Protein AF-A0A256YAZ3-F1 (afdb_monomer_lite)

Secondary structure (DSSP, 8-state):
--HHHHHHHHHHHHHHHHHHHHHHHH-GGG--SSEEEEETTEEEEEES-HHHHHHHHHSS--S-EEEEETTTEEEE--------

pLDDT: mean 80.77, std 15.57, range [35.38, 93.56]

Sequence (84 aa):
MSSKREYLEYIIARRRSEEKIKELLKNPGAWRRKYVVVCNGEIIGFYDELEKARSIAKNTIAKQCIIVEKNKGIREEKVELSIE

Structure (mmCIF, N/CA/C/O backbone):
data_AF-A0A256YAZ3-F1
#
_entry.id   AF-A0A256YAZ3-F1
#
loop_
_atom_site.group_PDB
_atom_site.id
_atom_site.type_symbol
_atom_site.label_atom_id
_atom_site.label_alt_id
_atom_site.label_comp_id
_atom_site.label_asym_id
_atom_site.label_entity_id
_atom_site.label_seq_id
_atom_site.pdbx_PDB_ins_code
_atom_site.Cartn_x
_atom_site.Cartn_y
_atom_site.Cartn_z
_atom_site.occupancy
_atom_site.B_iso_or_equiv
_atom_site.auth_seq_id
_atom_site.auth_comp_id
_atom_site.auth_asym_id
_atom_site.auth_atom_id
_atom_site.pdbx_PDB_model_num
ATOM 1 N N . MET A 1 1 ? 20.549 -9.250 -18.399 1.00 45.81 1 MET A N 1
ATOM 2 C CA . MET A 1 1 ? 21.184 -8.132 -17.651 1.00 45.81 1 MET A CA 1
ATOM 3 C C . MET A 1 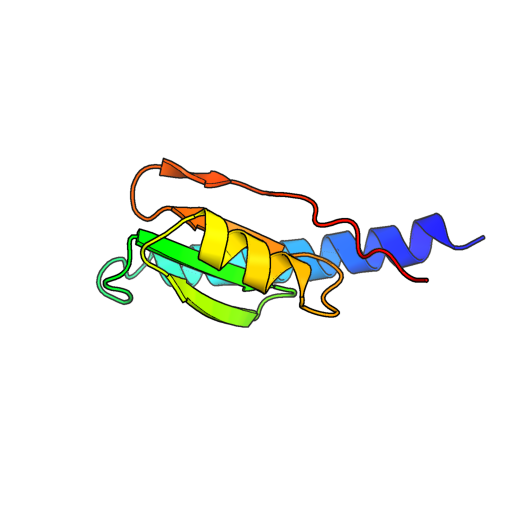1 ? 20.119 -7.170 -17.096 1.00 45.81 1 MET A C 1
ATOM 5 O O . MET A 1 1 ? 20.251 -5.960 -17.229 1.00 45.81 1 MET A O 1
ATOM 9 N N . SER A 1 2 ? 19.063 -7.689 -16.461 1.00 56.91 2 SER A N 1
ATOM 10 C CA . SER A 1 2 ? 17.833 -6.911 -16.196 1.00 56.91 2 SER A CA 1
ATOM 11 C C . SER A 1 2 ? 17.634 -6.554 -14.716 1.00 56.91 2 SER A C 1
ATOM 13 O O . SER A 1 2 ? 17.053 -5.520 -14.397 1.00 56.91 2 SER A O 1
ATOM 15 N N . SER A 1 3 ? 18.252 -7.316 -13.804 1.00 67.31 3 SER A N 1
ATOM 16 C CA . SER A 1 3 ? 17.967 -7.230 -12.367 1.00 67.31 3 SER A CA 1
ATOM 17 C C . SER A 1 3 ? 18.325 -5.890 -11.723 1.00 67.31 3 SER A C 1
ATOM 19 O O . SER A 1 3 ? 17.595 -5.424 -10.858 1.00 67.31 3 SER A O 1
ATOM 21 N N . LYS A 1 4 ? 19.417 -5.226 -12.130 1.00 81.00 4 LYS A N 1
ATOM 22 C CA . LYS A 1 4 ? 19.856 -3.977 -11.477 1.00 81.00 4 LYS A CA 1
ATOM 23 C C . LYS A 1 4 ? 18.939 -2.793 -11.797 1.00 81.00 4 LYS A C 1
ATOM 25 O O . LYS A 1 4 ? 18.696 -1.966 -10.923 1.00 81.00 4 LYS A O 1
ATOM 30 N N . ARG A 1 5 ? 18.428 -2.710 -13.031 1.00 83.88 5 ARG A N 1
ATOM 31 C CA . ARG A 1 5 ? 17.510 -1.637 -13.445 1.00 83.88 5 ARG A CA 1
ATOM 32 C C . ARG A 1 5 ? 16.135 -1.837 -12.818 1.00 83.88 5 ARG A C 1
ATOM 34 O O . ARG A 1 5 ? 15.628 -0.908 -12.204 1.00 83.88 5 ARG A O 1
ATOM 41 N N . GLU A 1 6 ? 15.602 -3.053 -12.880 1.00 81.81 6 GLU A N 1
ATOM 42 C CA . GLU A 1 6 ? 14.326 -3.395 -12.242 1.00 81.81 6 GLU A CA 1
ATOM 43 C C . GLU A 1 6 ? 14.383 -3.205 -10.723 1.00 81.81 6 GLU A C 1
ATOM 45 O O . GLU A 1 6 ? 13.450 -2.675 -10.125 1.00 81.81 6 GLU A O 1
ATOM 50 N N . TYR A 1 7 ? 15.512 -3.548 -10.096 1.00 84.00 7 TYR A N 1
ATOM 51 C CA . TYR A 1 7 ? 15.718 -3.322 -8.669 1.00 84.00 7 TYR A CA 1
ATOM 52 C C . TYR A 1 7 ? 15.791 -1.832 -8.304 1.00 84.00 7 TYR A C 1
ATOM 54 O O . TYR A 1 7 ? 15.222 -1.417 -7.297 1.00 84.00 7 TYR A O 1
ATOM 62 N N . LEU A 1 8 ? 16.436 -0.999 -9.129 1.00 89.12 8 LEU A N 1
ATOM 63 C CA . LEU A 1 8 ? 16.422 0.455 -8.935 1.00 89.12 8 LEU A CA 1
ATOM 64 C C . LEU A 1 8 ? 15.007 1.025 -9.069 1.00 89.12 8 LEU A C 1
ATOM 66 O O . LEU A 1 8 ? 14.599 1.852 -8.256 1.00 89.12 8 LEU A O 1
ATOM 70 N N . GLU A 1 9 ? 14.243 0.564 -10.057 1.00 87.06 9 GLU A N 1
ATOM 71 C CA . GLU A 1 9 ? 12.853 0.984 -10.236 1.00 87.06 9 GLU A CA 1
ATOM 72 C C . GLU A 1 9 ? 11.966 0.544 -9.067 1.00 87.06 9 GLU A C 1
ATOM 74 O O . GLU A 1 9 ? 11.144 1.334 -8.606 1.00 87.06 9 GLU A O 1
ATOM 79 N N . TYR A 1 10 ? 12.184 -0.661 -8.531 1.00 87.88 10 TYR A N 1
ATOM 80 C CA . TYR A 1 10 ? 11.542 -1.125 -7.302 1.00 87.88 10 TYR A CA 1
ATOM 81 C C . TYR A 1 10 ? 11.855 -0.207 -6.114 1.00 87.88 10 TYR A C 1
ATOM 83 O O . TYR A 1 10 ? 10.938 0.218 -5.414 1.00 87.88 10 TYR A O 1
ATOM 91 N N . ILE A 1 11 ? 13.129 0.148 -5.895 1.00 90.06 11 ILE A N 1
ATOM 92 C CA . ILE A 1 11 ? 13.531 1.040 -4.794 1.00 90.06 11 ILE A CA 1
ATOM 93 C C . ILE A 1 11 ? 12.871 2.416 -4.931 1.00 90.06 11 ILE A C 1
ATOM 95 O O . ILE A 1 11 ? 12.369 2.960 -3.946 1.00 90.06 11 ILE A O 1
ATOM 99 N N . ILE A 1 12 ? 12.854 2.984 -6.139 1.00 92.00 12 ILE A N 1
ATOM 100 C CA . ILE A 1 12 ? 12.228 4.288 -6.394 1.00 92.00 12 ILE A CA 1
ATOM 101 C C . ILE A 1 12 ? 10.721 4.216 -6.121 1.00 92.00 12 ILE A C 1
ATOM 103 O O . ILE A 1 12 ? 10.186 5.082 -5.427 1.00 92.00 12 ILE A O 1
ATOM 107 N N . ALA A 1 13 ? 10.046 3.182 -6.628 1.00 90.31 13 ALA A N 1
ATOM 108 C CA . ALA A 1 13 ? 8.620 2.959 -6.404 1.00 90.31 13 ALA A CA 1
ATOM 109 C C . ALA A 1 13 ? 8.298 2.802 -4.910 1.00 90.31 13 ALA A C 1
ATOM 111 O O . ALA A 1 13 ? 7.397 3.469 -4.399 1.00 90.31 13 ALA A O 1
ATOM 112 N N . ARG A 1 14 ? 9.103 2.008 -4.193 1.00 90.19 14 ARG A N 1
ATOM 113 C CA . ARG A 1 14 ? 8.991 1.818 -2.745 1.00 90.19 14 ARG A CA 1
ATOM 114 C C . ARG A 1 14 ? 9.111 3.130 -1.987 1.00 90.19 14 ARG A C 1
ATOM 116 O O . ARG A 1 14 ? 8.252 3.427 -1.163 1.00 90.19 14 ARG A O 1
ATOM 123 N N . ARG A 1 15 ? 10.135 3.937 -2.283 1.00 92.56 15 ARG A N 1
ATOM 124 C CA . ARG A 1 15 ? 10.346 5.226 -1.609 1.00 92.56 15 ARG A CA 1
ATOM 125 C C . ARG A 1 15 ? 9.133 6.145 -1.762 1.00 92.56 15 ARG A C 1
ATOM 127 O O . ARG A 1 15 ? 8.702 6.744 -0.781 1.00 92.56 15 ARG A O 1
ATOM 134 N N . ARG A 1 16 ? 8.548 6.206 -2.963 1.00 93.56 16 ARG A N 1
ATOM 135 C CA . ARG A 1 16 ? 7.323 6.982 -3.215 1.00 93.56 16 ARG A CA 1
ATOM 136 C C . ARG A 1 16 ? 6.145 6.463 -2.392 1.00 93.56 16 ARG A C 1
ATOM 138 O O . ARG A 1 16 ? 5.426 7.255 -1.788 1.00 93.56 16 ARG A O 1
ATOM 145 N N . SER A 1 17 ? 5.959 5.145 -2.329 1.00 92.06 17 SER A N 1
ATOM 146 C CA . SER A 1 17 ? 4.903 4.534 -1.512 1.00 92.06 17 SER A CA 1
ATOM 147 C C . SER A 1 17 ? 5.092 4.826 -0.022 1.00 92.06 17 SER A C 1
ATOM 149 O O . SER A 1 17 ? 4.133 5.184 0.655 1.00 92.06 17 SER A O 1
ATOM 151 N N . GLU A 1 18 ? 6.318 4.745 0.498 1.00 91.25 18 GLU A N 1
ATOM 152 C CA . GLU A 1 18 ? 6.629 5.079 1.893 1.00 91.25 18 GLU A CA 1
ATOM 153 C C . GLU A 1 18 ? 6.372 6.559 2.215 1.00 91.25 18 GLU A C 1
ATOM 155 O O . GLU A 1 18 ? 5.818 6.870 3.271 1.00 91.25 18 GLU A O 1
ATOM 160 N N . GLU A 1 19 ? 6.734 7.480 1.316 1.00 92.69 19 GLU A N 1
ATOM 161 C CA . GLU A 1 19 ? 6.416 8.908 1.449 1.00 92.69 19 GLU A CA 1
ATOM 162 C C . GLU A 1 19 ? 4.898 9.121 1.501 1.00 92.69 19 GLU A C 1
ATOM 164 O O . GLU A 1 19 ? 4.404 9.765 2.429 1.00 92.69 19 GLU A O 1
ATOM 169 N N . LYS A 1 20 ? 4.145 8.473 0.603 1.00 91.12 20 LYS A N 1
ATOM 170 C CA . LYS A 1 20 ? 2.679 8.544 0.582 1.00 91.12 20 LYS A CA 1
ATOM 171 C C . LYS A 1 20 ? 2.042 8.009 1.860 1.00 91.12 20 LYS A C 1
ATOM 173 O O . LYS A 1 20 ? 1.104 8.599 2.391 1.00 91.12 20 LYS A O 1
ATOM 178 N N . ILE A 1 21 ? 2.570 6.908 2.387 1.00 89.25 21 ILE A N 1
ATOM 179 C CA . ILE A 1 21 ? 2.116 6.318 3.648 1.00 89.25 21 ILE A CA 1
ATOM 180 C C . ILE A 1 21 ? 2.403 7.255 4.823 1.00 89.25 21 ILE A C 1
ATOM 182 O O . ILE A 1 21 ? 1.562 7.393 5.707 1.00 89.25 21 ILE A O 1
ATOM 186 N N . LYS A 1 22 ? 3.552 7.941 4.841 1.00 88.56 22 LYS A N 1
ATOM 187 C CA . LYS A 1 22 ? 3.847 8.950 5.871 1.00 88.56 22 LYS A CA 1
ATOM 188 C C . LYS A 1 22 ? 2.863 10.115 5.814 1.00 88.56 22 LYS A C 1
ATOM 190 O O . LYS A 1 22 ? 2.412 10.555 6.866 1.00 88.56 22 LYS A O 1
ATOM 195 N N . GLU A 1 23 ? 2.516 10.609 4.624 1.00 88.38 23 GLU A N 1
ATOM 196 C CA . GLU A 1 23 ? 1.481 11.644 4.467 1.00 88.38 23 GLU A CA 1
ATOM 197 C C . GLU A 1 23 ? 0.134 11.176 5.018 1.00 88.38 23 GLU A C 1
ATOM 199 O O . GLU A 1 23 ? -0.522 11.882 5.780 1.00 88.38 23 GLU A O 1
ATOM 204 N N . LEU A 1 24 ? -0.234 9.946 4.677 1.00 84.44 24 LEU A N 1
ATOM 205 C CA . LEU A 1 24 ? -1.435 9.277 5.141 1.00 84.44 24 LEU A CA 1
ATOM 206 C C . LEU A 1 24 ? -1.470 9.172 6.680 1.00 84.44 24 LEU A C 1
ATOM 208 O O . LEU A 1 24 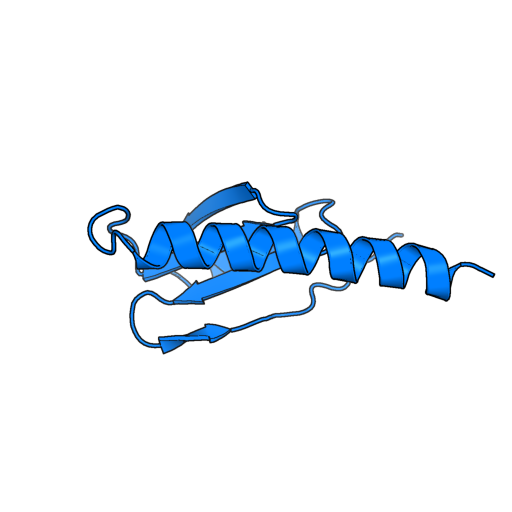? -2.440 9.583 7.314 1.00 84.44 24 LEU A O 1
ATOM 212 N N . LEU A 1 25 ? -0.396 8.692 7.303 1.00 80.31 25 LEU A N 1
ATOM 213 C CA . LEU A 1 25 ? -0.320 8.531 8.758 1.00 80.31 25 LEU A CA 1
ATOM 214 C C . LEU A 1 25 ? -0.293 9.862 9.526 1.00 80.31 25 LEU A C 1
ATOM 216 O O . LEU A 1 25 ? -0.681 9.881 10.691 1.00 80.31 25 LEU A O 1
ATOM 220 N N . LYS A 1 26 ? 0.110 10.978 8.899 1.00 84.12 26 LYS A N 1
ATOM 221 C CA . LYS A 1 26 ? 0.005 12.320 9.507 1.00 84.12 26 LYS A CA 1
ATOM 222 C C . LYS A 1 26 ? -1.444 12.770 9.701 1.00 84.12 26 LYS A C 1
ATOM 224 O O . LYS A 1 26 ? -1.697 13.624 10.545 1.00 84.12 26 LYS A O 1
ATOM 229 N N . ASN A 1 27 ? -2.389 12.206 8.948 1.00 78.56 27 ASN A N 1
ATOM 230 C CA . ASN A 1 27 ? -3.813 12.469 9.109 1.00 78.56 27 ASN A CA 1
ATOM 231 C C . ASN A 1 27 ? -4.595 11.146 9.217 1.00 78.56 27 ASN A C 1
ATOM 233 O O . ASN A 1 27 ? -5.245 10.722 8.262 1.00 78.56 27 ASN A O 1
ATOM 237 N N . PRO A 1 28 ? -4.577 10.479 10.384 1.00 61.16 28 PRO A N 1
ATOM 238 C CA . PRO A 1 28 ? -5.210 9.169 10.568 1.00 61.16 28 PRO A CA 1
ATOM 239 C C . PRO A 1 28 ? -6.749 9.201 10.469 1.00 61.16 28 PRO A C 1
ATOM 241 O O . PRO A 1 28 ? -7.392 8.151 10.362 1.00 61.16 28 PRO A O 1
ATOM 244 N N . GLY A 1 29 ? -7.353 10.396 10.475 1.00 67.50 29 GLY A N 1
ATOM 245 C CA . GLY A 1 29 ? -8.768 10.600 10.158 1.00 67.50 29 GLY A CA 1
ATOM 246 C C . GLY A 1 29 ? -9.087 10.477 8.663 1.00 67.50 29 GLY A C 1
ATOM 247 O O . GLY A 1 29 ? -10.252 10.307 8.308 1.00 67.50 29 GLY A O 1
ATOM 248 N N . ALA A 1 30 ? -8.073 10.515 7.792 1.00 68.69 30 ALA A N 1
ATOM 249 C CA . ALA A 1 30 ? -8.241 10.563 6.343 1.00 68.69 30 ALA A CA 1
ATOM 250 C C . ALA A 1 30 ? -8.811 9.275 5.732 1.00 68.69 30 ALA A C 1
ATOM 252 O O . ALA A 1 30 ? -9.376 9.332 4.642 1.00 68.69 30 ALA A O 1
ATOM 253 N N . TRP A 1 31 ? -8.730 8.122 6.411 1.00 76.06 31 TRP A N 1
ATOM 254 C CA . TRP A 1 31 ? -9.426 6.923 5.939 1.00 76.06 31 TRP A CA 1
ATOM 255 C C . TRP A 1 31 ? -10.083 6.107 7.047 1.00 76.06 31 TRP A C 1
ATOM 257 O O . TRP A 1 31 ? -9.540 5.874 8.129 1.00 76.06 31 TRP A O 1
ATOM 267 N N . ARG A 1 32 ? -11.312 5.668 6.759 1.00 76.69 32 ARG A N 1
ATOM 268 C CA . ARG A 1 32 ? -12.186 4.953 7.700 1.00 76.69 32 ARG A CA 1
ATOM 269 C C . ARG A 1 32 ? -11.930 3.451 7.745 1.00 76.69 32 ARG A C 1
ATOM 271 O O . ARG A 1 32 ? -12.187 2.840 8.774 1.00 76.69 32 ARG A O 1
ATOM 278 N N . ARG A 1 33 ? -11.424 2.881 6.652 1.00 84.12 33 ARG A N 1
ATOM 279 C CA . ARG A 1 33 ? -11.259 1.432 6.507 1.00 84.12 33 ARG A CA 1
ATOM 280 C C . ARG A 1 33 ? -9.994 0.910 7.178 1.00 84.12 33 ARG A C 1
ATOM 282 O O . ARG A 1 33 ? -9.084 1.669 7.511 1.00 84.12 33 ARG A O 1
ATOM 289 N N . LYS A 1 34 ? -9.942 -0.401 7.382 1.00 88.69 34 LYS A N 1
ATOM 290 C CA . LYS A 1 34 ? -8.858 -1.054 8.125 1.00 88.69 34 LYS A CA 1
ATOM 291 C C . LYS A 1 34 ? -7.525 -1.095 7.369 1.00 88.69 34 LYS A C 1
ATOM 293 O O . LYS A 1 34 ? -6.478 -0.936 7.994 1.00 88.69 34 LYS A O 1
ATOM 298 N N . TYR A 1 35 ? -7.564 -1.275 6.055 1.00 90.50 35 TYR A N 1
ATOM 299 C CA . TYR A 1 35 ? -6.402 -1.431 5.184 1.00 90.50 35 TYR A CA 1
ATOM 300 C C . TYR A 1 35 ? -6.375 -0.359 4.092 1.00 90.50 35 TYR A C 1
ATOM 302 O O . TYR A 1 35 ? -7.417 0.020 3.554 1.00 90.50 35 TYR A O 1
ATOM 310 N N . VAL A 1 36 ? -5.179 0.091 3.725 1.00 90.62 36 VAL A N 1
ATOM 311 C CA . VAL A 1 36 ? -4.928 0.909 2.531 1.00 90.62 36 VAL A CA 1
ATOM 312 C C . VAL A 1 36 ? -3.885 0.219 1.663 1.00 90.62 36 VAL A C 1
ATOM 314 O O . VAL A 1 36 ? -2.903 -0.311 2.180 1.00 90.62 36 VAL A O 1
ATOM 317 N N . VAL A 1 37 ? -4.113 0.214 0.353 1.00 92.50 37 VAL A N 1
ATOM 318 C CA . VAL A 1 37 ? -3.172 -0.314 -0.640 1.00 92.50 37 VAL A CA 1
ATOM 319 C C . VAL A 1 37 ? -2.519 0.863 -1.345 1.00 92.50 37 VAL A C 1
ATOM 321 O O . VAL A 1 37 ? -3.213 1.685 -1.948 1.00 92.50 37 VAL A O 1
ATOM 324 N N . VAL A 1 38 ? -1.193 0.932 -1.272 1.00 92.44 38 VAL A N 1
ATOM 325 C CA . VAL A 1 38 ? -0.382 1.936 -1.963 1.00 92.44 38 VAL A CA 1
ATOM 326 C C . VAL A 1 38 ? 0.562 1.226 -2.915 1.00 92.44 38 VAL A C 1
ATOM 328 O O . VAL A 1 38 ? 1.339 0.384 -2.474 1.00 92.44 38 VAL A O 1
ATOM 331 N N . CYS A 1 39 ? 0.519 1.559 -4.198 1.00 92.81 39 CYS A N 1
ATOM 332 C CA . CYS A 1 39 ? 1.379 0.959 -5.208 1.00 92.81 39 CYS A CA 1
ATOM 333 C C . CYS A 1 39 ? 2.101 2.041 -6.007 1.00 92.81 39 CYS A C 1
ATOM 335 O O . CYS A 1 39 ? 1.480 3.012 -6.424 1.00 92.81 39 CYS A O 1
ATOM 337 N N . ASN A 1 40 ? 3.411 1.886 -6.213 1.00 92.25 40 ASN A N 1
ATOM 338 C CA . ASN A 1 40 ? 4.268 2.853 -6.915 1.00 92.25 40 ASN A CA 1
ATOM 339 C C . ASN A 1 40 ? 4.124 4.332 -6.462 1.00 92.25 40 ASN A C 1
ATOM 341 O O . ASN A 1 40 ? 4.409 5.245 -7.239 1.00 92.25 40 ASN A O 1
ATOM 345 N N . GLY A 1 41 ? 3.715 4.590 -5.214 1.00 91.50 41 GLY A N 1
ATOM 346 C CA . GLY A 1 41 ? 3.442 5.936 -4.691 1.00 91.50 41 GLY A CA 1
ATOM 347 C C . GLY A 1 41 ? 1.984 6.393 -4.731 1.00 91.50 41 GLY A C 1
ATOM 348 O O . GLY A 1 41 ? 1.681 7.475 -4.230 1.00 91.50 41 GLY A O 1
ATOM 349 N N . GLU A 1 42 ? 1.074 5.591 -5.277 1.00 92.38 42 GLU A N 1
ATOM 350 C CA . GLU A 1 42 ? -0.331 5.955 -5.459 1.00 92.38 42 GLU A CA 1
ATOM 351 C C . GLU A 1 42 ? -1.258 5.112 -4.590 1.00 92.38 42 GLU A C 1
ATOM 353 O O . GLU A 1 42 ? -1.046 3.916 -4.395 1.00 92.38 42 GLU A O 1
ATOM 358 N N . ILE A 1 43 ? -2.312 5.736 -4.064 1.00 91.94 43 ILE A N 1
ATOM 359 C CA . ILE A 1 43 ? -3.333 5.036 -3.283 1.00 91.94 43 ILE A CA 1
ATOM 360 C C . ILE A 1 43 ? -4.278 4.346 -4.258 1.00 91.94 43 ILE A C 1
ATOM 362 O O . ILE A 1 43 ? -5.053 5.005 -4.945 1.00 91.94 43 ILE A O 1
ATOM 366 N N . ILE A 1 44 ? -4.243 3.019 -4.274 1.00 93.44 44 ILE A N 1
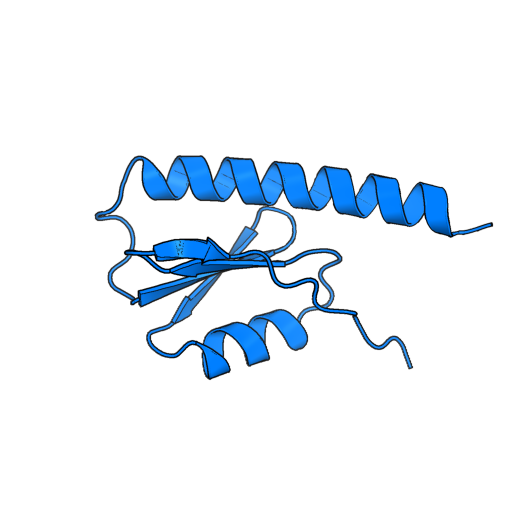ATOM 367 C CA . ILE A 1 44 ? -5.125 2.208 -5.116 1.00 93.44 44 ILE A CA 1
ATOM 368 C C . ILE A 1 44 ? -6.509 2.087 -4.483 1.00 93.44 44 ILE A C 1
ATOM 370 O O . ILE A 1 44 ? -7.524 2.026 -5.171 1.00 93.44 44 ILE A O 1
ATOM 374 N N . GLY A 1 45 ? -6.571 2.054 -3.152 1.00 91.19 45 GLY A N 1
ATOM 375 C CA . GLY A 1 45 ? -7.842 2.066 -2.451 1.00 91.19 45 GLY A CA 1
ATOM 376 C C . GLY A 1 45 ? -7.743 1.689 -0.985 1.00 91.19 45 GLY A C 1
ATOM 377 O O . GLY A 1 45 ? -6.674 1.397 -0.446 1.00 91.19 45 GLY A O 1
ATOM 378 N N . PHE A 1 46 ? -8.913 1.677 -0.360 1.00 91.50 46 PHE A N 1
ATOM 379 C CA . PHE A 1 46 ? -9.103 1.377 1.050 1.00 91.50 46 PHE A CA 1
ATOM 380 C C . PHE A 1 46 ? -10.027 0.170 1.193 1.00 91.50 46 PHE A C 1
ATOM 382 O O . PHE A 1 46 ? -11.047 0.088 0.504 1.00 91.50 46 PHE A O 1
ATOM 389 N N . TYR A 1 47 ? -9.724 -0.741 2.111 1.00 92.25 47 TYR A N 1
ATOM 390 C CA . TYR A 1 47 ? -10.415 -2.026 2.249 1.00 92.25 47 TYR A CA 1
ATOM 391 C C . TYR A 1 47 ? -10.573 -2.405 3.717 1.00 92.25 47 TYR A C 1
ATOM 393 O O . TYR A 1 47 ? -9.731 -2.068 4.542 1.00 92.25 47 TYR A O 1
ATOM 401 N N . ASP A 1 48 ? -11.644 -3.115 4.052 1.00 90.69 48 ASP A N 1
ATOM 402 C CA . ASP A 1 48 ? -11.865 -3.614 5.417 1.00 90.69 48 ASP A CA 1
ATOM 403 C C . ASP A 1 48 ? -11.289 -5.023 5.624 1.00 90.69 48 ASP A C 1
ATOM 405 O O . ASP A 1 48 ? -10.972 -5.416 6.746 1.00 90.69 48 ASP A O 1
ATOM 409 N N . GLU A 1 49 ? -11.050 -5.740 4.525 1.00 92.94 49 GLU A N 1
ATOM 410 C CA . GLU A 1 49 ? -10.554 -7.114 4.495 1.00 92.94 49 GLU A CA 1
ATOM 411 C C . GLU A 1 49 ? -9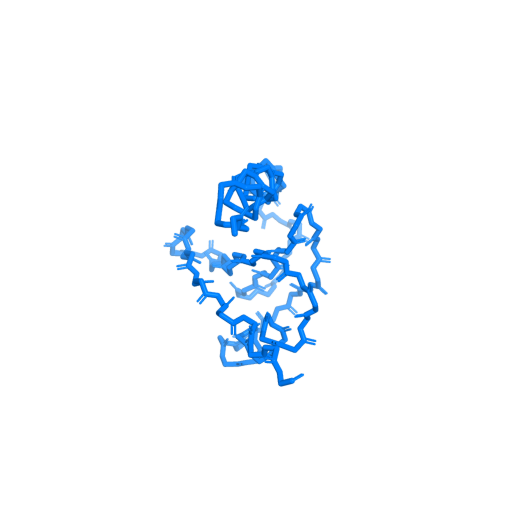.158 -7.187 3.865 1.00 92.94 49 GLU A C 1
ATOM 413 O O . GLU A 1 49 ? -8.921 -6.643 2.781 1.00 92.94 49 GLU A O 1
ATOM 418 N N . LEU A 1 50 ? -8.240 -7.898 4.529 1.00 89.81 50 LEU A N 1
ATOM 419 C CA . LEU A 1 50 ? -6.858 -8.053 4.070 1.00 89.81 50 LEU A CA 1
ATOM 420 C C . LEU A 1 50 ? -6.781 -8.815 2.743 1.00 89.81 50 LEU A C 1
ATOM 422 O O . LEU A 1 50 ? -6.045 -8.407 1.853 1.00 89.81 50 LEU A O 1
ATOM 426 N N . GLU A 1 51 ? -7.555 -9.888 2.584 1.00 91.50 51 GLU A N 1
ATOM 427 C CA . GLU A 1 51 ? -7.534 -10.701 1.360 1.00 91.50 51 GLU A CA 1
ATOM 428 C C . GLU A 1 51 ? -7.995 -9.905 0.135 1.00 91.50 51 GLU A C 1
ATOM 430 O O . GLU A 1 51 ? -7.398 -10.007 -0.935 1.00 91.50 51 GLU A O 1
ATOM 435 N N . LYS A 1 52 ? -8.979 -9.015 0.301 1.00 92.75 52 LYS A N 1
ATOM 436 C CA . LYS A 1 52 ? -9.393 -8.094 -0.761 1.00 92.75 52 LYS A CA 1
ATOM 437 C C . LYS A 1 52 ? -8.293 -7.086 -1.094 1.00 92.75 52 LYS A C 1
ATOM 439 O O . LYS A 1 52 ? -8.001 -6.872 -2.267 1.00 92.75 52 LYS A O 1
ATOM 444 N N . ALA A 1 53 ? -7.648 -6.506 -0.078 1.00 91.94 53 ALA A N 1
ATOM 445 C CA . ALA A 1 53 ? -6.507 -5.610 -0.273 1.00 91.94 53 ALA A CA 1
ATOM 446 C C . ALA A 1 53 ? -5.353 -6.309 -1.016 1.00 91.94 53 ALA A C 1
ATOM 448 O O . ALA A 1 53 ? -4.789 -5.746 -1.953 1.00 91.94 53 ALA A O 1
ATOM 449 N N . ARG A 1 54 ? -5.051 -7.558 -0.647 1.00 91.19 54 ARG A N 1
ATOM 450 C CA . ARG A 1 54 ? -4.045 -8.407 -1.298 1.00 91.19 54 ARG A CA 1
ATOM 451 C C . ARG A 1 54 ? -4.406 -8.738 -2.733 1.00 91.19 54 ARG A C 1
ATOM 453 O O . ARG A 1 54 ? -3.560 -8.598 -3.605 1.00 91.19 54 ARG A O 1
ATOM 460 N N . SER A 1 55 ? -5.642 -9.159 -2.984 1.00 92.25 55 SER A N 1
ATOM 461 C CA . SER A 1 55 ? -6.118 -9.464 -4.333 1.00 92.25 55 SER A CA 1
ATOM 462 C C . SER A 1 55 ? -5.971 -8.247 -5.249 1.00 92.25 55 SER A C 1
ATOM 464 O O . SER A 1 55 ? -5.412 -8.366 -6.335 1.00 92.25 55 SER A O 1
ATOM 466 N N . ILE A 1 56 ? -6.354 -7.055 -4.780 1.00 91.56 56 ILE A N 1
ATOM 467 C CA . ILE A 1 56 ? -6.167 -5.823 -5.554 1.00 91.56 56 ILE A CA 1
ATOM 468 C C . ILE A 1 56 ? -4.685 -5.507 -5.769 1.00 91.56 56 ILE A C 1
ATOM 470 O O . ILE A 1 56 ? -4.312 -5.169 -6.886 1.00 91.56 56 ILE A O 1
ATOM 474 N N . ALA A 1 57 ? -3.841 -5.646 -4.742 1.00 90.00 57 ALA A N 1
ATOM 475 C CA . ALA A 1 57 ? -2.398 -5.433 -4.864 1.00 90.00 57 ALA A CA 1
ATOM 476 C C . ALA A 1 57 ? -1.716 -6.436 -5.816 1.00 90.00 57 ALA A C 1
ATOM 478 O O . ALA A 1 57 ? -0.689 -6.110 -6.397 1.00 90.00 57 ALA A O 1
ATOM 479 N N . LYS A 1 58 ? -2.279 -7.638 -5.987 1.00 87.50 58 LYS A N 1
ATOM 480 C CA . LYS A 1 58 ? -1.795 -8.660 -6.929 1.00 87.50 58 LYS A CA 1
ATOM 481 C C . LYS A 1 58 ? -2.232 -8.418 -8.370 1.00 87.50 58 LYS A C 1
ATOM 483 O O . LYS A 1 58 ? -1.483 -8.716 -9.286 1.00 87.50 58 LYS A O 1
ATOM 488 N N . ASN A 1 59 ? -3.422 -7.857 -8.560 1.00 87.88 59 ASN A N 1
ATOM 489 C CA . ASN A 1 59 ? -4.015 -7.628 -9.880 1.00 87.88 59 ASN A CA 1
ATOM 490 C C . ASN A 1 59 ? -3.583 -6.306 -10.538 1.00 87.88 59 ASN A C 1
ATOM 492 O O . ASN A 1 59 ? -4.117 -5.922 -11.576 1.00 87.88 59 ASN A O 1
ATOM 496 N N . THR A 1 60 ? -2.654 -5.573 -9.931 1.00 83.88 60 THR A N 1
ATOM 497 C CA . THR A 1 60 ? -2.087 -4.343 -10.493 1.00 83.88 60 THR A CA 1
ATOM 498 C C . THR A 1 60 ? -0.804 -4.658 -11.249 1.00 83.88 60 THR A C 1
ATOM 500 O O . THR A 1 60 ? -0.068 -5.549 -10.864 1.00 83.88 60 THR A O 1
ATOM 503 N N . ILE A 1 61 ? -0.497 -3.886 -12.291 1.00 86.75 61 ILE A N 1
ATOM 504 C CA . ILE A 1 61 ? 0.777 -3.945 -13.031 1.00 86.75 61 ILE A CA 1
ATOM 505 C C . ILE A 1 61 ? 1.929 -3.215 -12.307 1.00 86.75 61 ILE A C 1
ATOM 507 O O . ILE A 1 61 ? 2.955 -2.883 -12.904 1.00 86.75 61 ILE A O 1
ATOM 511 N N . ALA A 1 62 ? 1.750 -2.875 -11.028 1.00 85.56 62 ALA A N 1
ATOM 512 C CA . ALA A 1 62 ? 2.708 -2.091 -10.266 1.00 85.56 62 ALA A CA 1
ATOM 513 C C . ALA A 1 62 ? 3.937 -2.907 -9.854 1.00 85.56 62 ALA A C 1
ATOM 515 O O . ALA A 1 62 ? 3.828 -4.011 -9.334 1.00 85.56 62 ALA A O 1
ATOM 516 N N . LYS A 1 63 ? 5.123 -2.302 -9.985 1.00 85.38 63 LYS A N 1
ATOM 517 C CA . LYS A 1 63 ? 6.401 -2.911 -9.585 1.00 85.38 63 LYS A CA 1
ATOM 518 C C . LYS A 1 63 ? 6.500 -3.138 -8.078 1.00 85.38 63 LYS A C 1
ATOM 520 O O . LYS A 1 63 ? 7.300 -3.955 -7.633 1.00 85.38 63 LYS A O 1
ATOM 525 N N . GLN A 1 64 ? 5.740 -2.376 -7.294 1.00 89.81 64 GLN A N 1
ATOM 526 C CA . GLN A 1 64 ? 5.749 -2.445 -5.843 1.00 89.81 64 GLN A CA 1
ATOM 527 C C . GLN A 1 64 ? 4.395 -2.013 -5.271 1.00 89.81 64 GLN A C 1
ATOM 529 O O . GLN A 1 64 ? 3.844 -0.991 -5.681 1.00 89.81 64 GLN A O 1
ATOM 534 N N . CYS A 1 65 ? 3.918 -2.756 -4.269 1.00 92.19 65 CYS A N 1
ATOM 535 C CA . CYS A 1 65 ? 2.756 -2.417 -3.453 1.00 92.19 65 CYS A CA 1
ATOM 536 C C . CYS A 1 65 ? 3.064 -2.587 -1.957 1.00 92.19 65 CYS A C 1
ATOM 538 O O . CYS A 1 65 ? 3.845 -3.451 -1.567 1.00 92.19 65 CYS A O 1
ATOM 540 N N . ILE A 1 66 ? 2.478 -1.742 -1.111 1.00 90.81 66 ILE A N 1
ATOM 541 C CA . ILE A 1 66 ? 2.491 -1.849 0.351 1.00 90.81 66 ILE A CA 1
ATOM 542 C C . ILE A 1 66 ? 1.043 -1.812 0.832 1.00 90.81 66 ILE A C 1
ATOM 544 O O . ILE A 1 66 ? 0.252 -0.969 0.400 1.00 90.81 66 ILE A O 1
ATOM 548 N N . ILE A 1 67 ? 0.715 -2.709 1.762 1.00 91.75 67 ILE A N 1
ATOM 549 C CA . ILE A 1 67 ? -0.583 -2.746 2.429 1.00 91.75 67 ILE A CA 1
ATOM 550 C C . ILE A 1 67 ? -0.383 -2.264 3.862 1.00 91.75 67 ILE A C 1
ATOM 552 O O . ILE A 1 67 ? 0.333 -2.875 4.654 1.00 91.75 67 ILE A O 1
ATOM 556 N N . VAL A 1 68 ? -1.022 -1.157 4.221 1.00 88.50 68 VAL A N 1
ATOM 557 C CA . VAL A 1 68 ? -0.924 -0.608 5.577 1.00 88.50 68 VAL A CA 1
ATOM 558 C C . VAL A 1 68 ? -2.201 -0.917 6.332 1.00 88.50 68 VAL A C 1
ATOM 560 O O . VAL A 1 68 ? -3.295 -0.603 5.867 1.00 88.50 68 VAL A O 1
ATOM 563 N N . GLU A 1 69 ? -2.061 -1.514 7.513 1.00 87.88 69 GLU A N 1
ATOM 564 C CA . GLU A 1 69 ? -3.164 -1.704 8.451 1.00 87.88 69 GLU A CA 1
ATOM 565 C C . GLU A 1 69 ? -3.190 -0.532 9.434 1.00 87.88 69 GLU A C 1
ATOM 567 O O . GLU A 1 69 ? -2.193 -0.256 10.105 1.00 87.88 69 GLU A O 1
ATOM 572 N N . LYS A 1 70 ? -4.352 0.119 9.563 1.00 78.38 70 LYS A N 1
ATOM 573 C CA . LYS A 1 70 ? -4.565 1.346 10.348 1.00 78.38 70 LYS A CA 1
ATOM 574 C C . LYS A 1 70 ? -4.032 1.274 11.790 1.00 78.38 70 LYS A C 1
A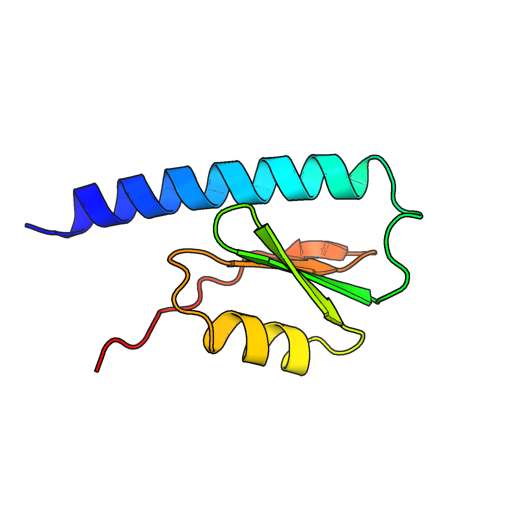TOM 576 O O . LYS A 1 70 ? -3.641 2.297 12.334 1.00 78.38 70 LYS A O 1
ATOM 581 N N . ASN A 1 71 ? -3.957 0.072 12.372 1.00 71.38 71 ASN A N 1
ATOM 582 C CA . ASN A 1 71 ? -3.573 -0.151 13.771 1.00 71.38 71 ASN A CA 1
ATOM 583 C C . ASN A 1 71 ? -2.347 -1.067 13.971 1.00 71.38 71 ASN A C 1
ATOM 585 O O . ASN A 1 71 ? -1.999 -1.346 15.115 1.00 71.38 71 ASN A O 1
ATOM 589 N N . LYS A 1 72 ? -1.710 -1.579 12.905 1.00 66.56 72 LYS A N 1
ATOM 590 C CA . LYS A 1 72 ? -0.574 -2.526 13.027 1.00 66.56 72 LYS A CA 1
ATOM 591 C C . LYS A 1 72 ? 0.719 -2.073 12.345 1.00 66.56 72 LYS A C 1
ATOM 593 O O . LYS A 1 72 ? 1.685 -2.831 12.320 1.00 66.56 72 LYS A O 1
ATOM 598 N N . GLY A 1 73 ? 0.762 -0.844 11.835 1.00 59.53 73 GLY A N 1
ATOM 599 C CA . GLY A 1 73 ? 1.930 -0.326 11.127 1.00 59.53 73 GLY A CA 1
ATOM 600 C C . GLY A 1 73 ? 2.055 -0.872 9.701 1.00 59.53 73 GLY A C 1
ATOM 601 O O . GLY A 1 73 ? 1.113 -1.428 9.134 1.00 59.53 73 GLY A O 1
ATOM 602 N N . ILE A 1 74 ? 3.221 -0.649 9.096 1.00 57.97 74 ILE A N 1
ATOM 603 C CA . ILE A 1 74 ? 3.485 -0.950 7.685 1.00 57.97 74 ILE A CA 1
ATOM 604 C C . ILE A 1 74 ? 3.821 -2.439 7.533 1.00 57.97 74 ILE A C 1
ATOM 606 O O . ILE A 1 74 ? 4.802 -2.907 8.108 1.00 57.97 74 ILE A O 1
ATOM 610 N N . ARG A 1 75 ? 3.037 -3.179 6.738 1.00 59.09 75 ARG A N 1
ATOM 611 C CA . ARG A 1 75 ? 3.377 -4.536 6.284 1.00 59.09 75 ARG A CA 1
ATOM 612 C C . ARG A 1 75 ? 3.630 -4.497 4.778 1.00 59.09 75 ARG A C 1
ATOM 614 O O . ARG A 1 75 ? 2.726 -4.255 3.985 1.00 59.09 75 ARG A O 1
ATOM 621 N N . GLU A 1 76 ? 4.881 -4.686 4.381 1.00 52.22 76 GLU A N 1
ATOM 622 C CA . GLU A 1 76 ? 5.244 -4.805 2.968 1.00 52.22 76 GLU A CA 1
ATOM 623 C C . GLU A 1 76 ? 5.050 -6.257 2.523 1.00 52.22 76 GLU A C 1
ATOM 625 O O . GLU A 1 76 ? 5.630 -7.167 3.113 1.00 52.22 76 GLU A O 1
ATOM 630 N N . GLU A 1 77 ? 4.245 -6.474 1.485 1.00 58.97 77 GLU A N 1
ATOM 631 C CA . GLU A 1 77 ? 4.205 -7.746 0.766 1.00 58.97 77 GLU A CA 1
ATOM 632 C C . GLU A 1 77 ? 4.740 -7.510 -0.638 1.00 58.97 77 GLU A C 1
ATOM 634 O O . GLU A 1 77 ? 4.181 -6.732 -1.412 1.00 58.97 77 GLU A O 1
ATOM 639 N N . LYS A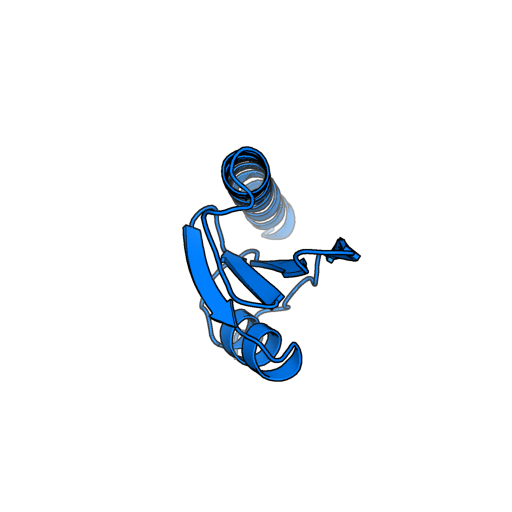 1 78 ? 5.841 -8.191 -0.966 1.00 55.28 78 LYS A N 1
ATOM 640 C CA . LYS A 1 78 ? 6.367 -8.204 -2.323 1.00 55.28 78 LYS A CA 1
ATOM 641 C C . LYS A 1 78 ? 5.424 -9.052 -3.170 1.00 55.28 78 LYS A C 1
ATOM 643 O O . LYS A 1 78 ? 5.454 -10.277 -3.119 1.00 55.28 78 LYS A O 1
ATOM 648 N N . VAL A 1 79 ? 4.546 -8.381 -3.900 1.00 57.75 79 VAL A N 1
ATOM 649 C CA . VAL A 1 79 ? 3.750 -9.008 -4.946 1.00 57.75 79 VAL A CA 1
ATOM 650 C C . VAL A 1 79 ? 4.700 -9.287 -6.102 1.00 57.75 79 VAL A C 1
ATOM 652 O O . VAL A 1 79 ? 5.145 -8.364 -6.782 1.00 57.75 79 VAL A O 1
ATOM 655 N N . GLU A 1 80 ? 5.067 -10.550 -6.290 1.00 49.53 80 GLU A N 1
ATOM 656 C CA . GLU A 1 80 ? 5.706 -10.967 -7.531 1.00 49.53 80 GLU A CA 1
ATOM 657 C C . GLU A 1 80 ? 4.647 -10.906 -8.629 1.00 49.53 80 GLU A C 1
ATOM 659 O O . GLU A 1 80 ? 3.672 -11.656 -8.611 1.00 49.53 80 GLU A O 1
ATOM 664 N N . LEU A 1 81 ? 4.812 -9.953 -9.547 1.00 44.38 81 LEU A N 1
ATOM 665 C CA . LEU A 1 81 ? 4.052 -9.937 -10.785 1.00 44.38 81 LEU A CA 1
ATOM 666 C C . LEU A 1 81 ? 4.461 -11.181 -11.568 1.00 44.38 81 LEU A C 1
ATOM 668 O O . LEU A 1 81 ? 5.578 -11.253 -12.079 1.00 44.38 81 LEU A O 1
ATOM 672 N N . SER A 1 82 ? 3.573 -12.168 -11.634 1.00 36.38 82 SER A N 1
ATOM 673 C CA . SER A 1 82 ? 3.672 -13.235 -12.620 1.00 36.38 82 SER A CA 1
ATOM 674 C C . SER A 1 82 ? 3.490 -12.590 -13.993 1.00 36.38 82 SER A C 1
ATOM 676 O O . SER A 1 82 ? 2.376 -12.273 -14.398 1.00 36.38 82 SER A O 1
ATOM 678 N N . ILE A 1 83 ? 4.604 -12.299 -14.659 1.00 36.91 83 ILE A N 1
ATOM 679 C CA . ILE A 1 83 ? 4.620 -11.997 -16.086 1.00 36.91 83 ILE A CA 1
ATOM 680 C C . ILE A 1 83 ? 4.613 -13.369 -16.769 1.00 36.91 83 ILE A C 1
ATOM 682 O O . ILE A 1 83 ? 5.641 -14.046 -16.762 1.00 36.91 83 ILE A O 1
ATOM 686 N N . GLU A 1 84 ? 3.445 -13.807 -17.242 1.00 35.38 84 GLU A N 1
ATOM 687 C CA . GLU A 1 84 ? 3.335 -14.881 -18.245 1.00 35.38 84 GLU A CA 1
ATOM 688 C C . GLU A 1 84 ? 3.737 -14.360 -19.630 1.00 35.38 84 GLU A C 1
ATOM 690 O O . GLU A 1 84 ? 3.377 -13.202 -19.959 1.00 35.38 84 GLU A O 1
#

Radius of gyration: 12.89 Å; chains: 1; bounding box: 33×27×32 Å

Foldseek 3Di:
DPVVVLVVQLVQLVVLQVVLVVVCLVCLVPDDEFKWKAASNRTPDGHNDPVVSVVSNLPDPGSAMWMAGSPPGTDGDRRDHPPD